Protein AF-A0A0Q6KAX3-F1 (afdb_monomer_lite)

Secondary structure (DSSP, 8-state):
--HHHHHHHHHHHHHHHHHHHHHHHHHTTTTTTSSHHHHHHH-GGGGG--TT-------

pLDDT: mean 79.25, std 14.94, range [60.5, 98.56]

Sequence (59 aa):
MDILVILFPLALGLGLTGLAAFFWCMRSGQFVDLEGPGWRVLSDEDLRADPRAEPHEPR

Radius of gyration: 26.21 Å; chains: 1; bounding box: 58×19×72 Å

Foldseek 3Di:
DCVCVVVVVVVVVVVVVVVVVVVVCVVVCVVVCPPPPPVVVVDCPVVPPPVPPDPPDDD

Structure (mmCIF, N/CA/C/O backbone):
data_AF-A0A0Q6KAX3-F1
#
_entry.id   AF-A0A0Q6KAX3-F1
#
loop_
_atom_site.group_PDB
_atom_site.id
_atom_site.type_symbol
_atom_site.label_atom_id
_atom_site.label_alt_id
_atom_site.label_comp_id
_atom_site.label_asym_id
_atom_site.label_entity_id
_atom_site.label_seq_id
_atom_site.pdbx_PDB_ins_code
_atom_site.Cartn_x
_atom_site.Cartn_y
_atom_site.Cartn_z
_atom_site.occupancy
_atom_site.B_iso_or_equiv
_atom_site.auth_seq_id
_atom_site.auth_comp_id
_atom_site.auth_asym_id
_atom_site.auth_atom_id
_atom_site.pdbx_PDB_model_num
ATOM 1 N N . MET A 1 1 ? 18.398 4.801 -23.391 1.00 63.72 1 MET A N 1
ATOM 2 C CA . MET A 1 1 ? 16.971 4.961 -23.007 1.00 63.72 1 MET A CA 1
ATOM 3 C C . MET A 1 1 ? 16.543 3.772 -22.144 1.00 63.72 1 MET A C 1
ATOM 5 O O . MET A 1 1 ? 15.481 3.199 -22.342 1.00 63.72 1 MET A O 1
ATOM 9 N N . ASP A 1 2 ? 17.357 3.408 -21.153 1.00 89.62 2 ASP A N 1
ATOM 10 C CA . ASP A 1 2 ? 17.262 2.086 -20.509 1.00 89.62 2 ASP A CA 1
ATOM 11 C C . ASP A 1 2 ? 16.584 2.161 -19.139 1.00 89.62 2 ASP A C 1
ATOM 13 O O . ASP A 1 2 ? 15.971 1.204 -18.677 1.00 89.62 2 ASP A O 1
ATOM 17 N N . ILE A 1 3 ? 16.595 3.347 -18.524 1.00 94.31 3 ILE A N 1
ATOM 18 C CA . ILE A 1 3 ? 15.968 3.589 -17.223 1.00 94.31 3 ILE A CA 1
ATOM 19 C C . ILE A 1 3 ? 14.447 3.377 -17.262 1.00 94.31 3 ILE A C 1
ATOM 21 O O . ILE A 1 3 ? 13.867 2.933 -16.277 1.00 94.31 3 ILE A O 1
ATOM 25 N N . LEU A 1 4 ? 13.798 3.633 -18.405 1.00 95.19 4 LEU A N 1
ATOM 26 C CA . LEU A 1 4 ? 12.357 3.425 -18.576 1.00 95.19 4 LEU A CA 1
ATOM 27 C C . LEU A 1 4 ? 11.975 1.946 -18.454 1.00 95.19 4 LEU A C 1
ATOM 29 O O . LEU A 1 4 ? 10.913 1.642 -17.921 1.00 95.19 4 LEU A O 1
ATOM 33 N N . VAL A 1 5 ? 12.861 1.034 -18.870 1.00 95.88 5 VAL A N 1
ATOM 34 C CA . VAL A 1 5 ? 12.653 -0.419 -18.760 1.00 95.88 5 VAL A CA 1
ATOM 35 C C . VAL A 1 5 ? 12.615 -0.868 -17.298 1.00 95.88 5 VAL A C 1
ATOM 37 O O . VAL A 1 5 ? 11.970 -1.859 -16.985 1.00 95.88 5 VAL A O 1
ATOM 40 N N . ILE A 1 6 ? 13.252 -0.121 -16.393 1.00 95.81 6 ILE A N 1
ATOM 41 C CA . ILE A 1 6 ? 13.245 -0.394 -14.950 1.00 95.81 6 ILE A CA 1
ATOM 42 C C . ILE A 1 6 ? 12.117 0.378 -14.260 1.00 95.81 6 ILE A C 1
ATOM 44 O O . ILE A 1 6 ? 11.353 -0.188 -13.482 1.00 95.81 6 ILE A O 1
ATOM 48 N N . LEU A 1 7 ? 11.984 1.671 -14.557 1.00 97.06 7 LEU A N 1
ATOM 49 C CA . LEU A 1 7 ? 11.016 2.555 -13.908 1.00 97.06 7 LEU A CA 1
ATOM 50 C C . LEU A 1 7 ? 9.571 2.171 -14.215 1.00 97.06 7 LEU A C 1
ATOM 52 O O . LEU A 1 7 ? 8.728 2.264 -13.329 1.00 97.06 7 LEU A O 1
ATOM 56 N N . PHE A 1 8 ? 9.276 1.728 -15.437 1.00 96.94 8 PHE A N 1
ATOM 57 C CA . PHE A 1 8 ? 7.919 1.359 -15.827 1.00 96.94 8 PHE A CA 1
ATOM 58 C C . PHE A 1 8 ? 7.374 0.150 -15.041 1.00 96.94 8 PHE A C 1
ATOM 60 O O . PHE A 1 8 ? 6.339 0.297 -14.385 1.00 96.94 8 PHE A O 1
ATOM 67 N N . PRO A 1 9 ? 8.047 -1.020 -15.011 1.00 97.38 9 PRO A N 1
ATOM 68 C CA . PRO A 1 9 ? 7.586 -2.141 -14.197 1.00 97.38 9 PRO A CA 1
ATOM 69 C C . PRO A 1 9 ? 7.662 -1.841 -12.698 1.00 97.38 9 PRO A C 1
ATOM 71 O O . PRO A 1 9 ? 6.791 -2.293 -11.959 1.00 97.38 9 PRO A O 1
ATOM 74 N N . LEU A 1 10 ? 8.639 -1.048 -12.241 1.00 97.94 10 LEU A N 1
ATOM 75 C CA . LEU A 1 10 ? 8.719 -0.634 -10.840 1.00 97.94 10 LEU A CA 1
ATOM 76 C C . LEU A 1 10 ? 7.506 0.215 -10.431 1.00 97.94 10 LEU A C 1
ATOM 78 O O . LEU A 1 10 ? 6.887 -0.058 -9.405 1.00 97.94 10 LEU A O 1
ATOM 82 N N . ALA A 1 11 ? 7.131 1.206 -11.241 1.00 97.94 11 ALA A N 1
ATOM 83 C CA . ALA A 1 11 ? 5.972 2.057 -10.986 1.00 97.94 11 ALA A CA 1
ATOM 84 C C . ALA A 1 11 ? 4.662 1.256 -11.012 1.00 97.94 11 ALA A C 1
ATOM 86 O O . ALA A 1 11 ? 3.831 1.415 -10.118 1.00 97.94 11 ALA A O 1
ATOM 87 N N . LEU A 1 12 ? 4.500 0.352 -11.986 1.00 98.38 12 LEU A N 1
ATOM 88 C CA . LEU A 1 12 ? 3.352 -0.557 -12.033 1.00 98.38 12 LEU A CA 1
ATOM 89 C C . LEU A 1 12 ? 3.304 -1.475 -10.807 1.00 98.38 12 LEU A C 1
ATOM 91 O O . LEU A 1 12 ? 2.244 -1.629 -10.204 1.00 98.38 12 LEU A O 1
ATOM 95 N N . GLY A 1 13 ? 4.442 -2.043 -10.406 1.00 98.50 13 GLY A N 1
ATOM 96 C CA . GLY A 1 13 ? 4.549 -2.893 -9.223 1.00 98.50 13 GLY A CA 1
ATOM 97 C C . GLY A 1 13 ? 4.175 -2.152 -7.940 1.00 98.50 13 GLY A C 1
ATOM 98 O O . GLY A 1 13 ? 3.377 -2.656 -7.149 1.00 98.50 13 GLY A O 1
ATOM 99 N N . LEU A 1 14 ? 4.680 -0.930 -7.758 1.00 98.44 14 LEU A N 1
ATOM 100 C CA . LEU A 1 14 ? 4.334 -0.077 -6.619 1.00 98.44 14 LEU A CA 1
ATOM 101 C C . LEU A 1 14 ? 2.844 0.296 -6.618 1.00 98.44 14 LEU A C 1
ATOM 103 O O . LEU A 1 14 ? 2.196 0.201 -5.576 1.00 98.44 14 LEU A O 1
ATOM 107 N N . GLY A 1 15 ? 2.281 0.644 -7.779 1.00 98.31 15 GLY A N 1
ATOM 108 C CA . GLY A 1 15 ? 0.856 0.949 -7.922 1.00 98.31 15 GLY A CA 1
ATOM 109 C C . GLY A 1 15 ? -0.044 -0.242 -7.580 1.00 98.31 15 GLY A C 1
ATOM 110 O O . GLY A 1 15 ? -0.976 -0.105 -6.788 1.00 98.31 15 GLY A O 1
ATOM 111 N N . LEU A 1 16 ? 0.269 -1.428 -8.111 1.00 98.56 16 LEU A N 1
ATOM 112 C CA . LEU A 1 16 ? -0.466 -2.662 -7.815 1.00 98.56 16 LEU A CA 1
ATOM 113 C C . LEU A 1 16 ? -0.345 -3.064 -6.344 1.00 98.56 16 LEU A C 1
ATOM 115 O O . LEU A 1 16 ? -1.336 -3.469 -5.741 1.00 98.56 16 LEU A O 1
ATOM 119 N N . THR A 1 17 ? 0.843 -2.918 -5.753 1.00 98.50 17 THR A N 1
ATOM 120 C CA . THR A 1 17 ? 1.070 -3.220 -4.332 1.00 98.50 17 THR A CA 1
ATOM 121 C C . THR A 1 17 ? 0.247 -2.293 -3.441 1.00 98.50 17 THR A C 1
ATOM 123 O O . THR A 1 17 ? -0.426 -2.764 -2.526 1.00 98.50 17 THR A O 1
ATOM 126 N N . GLY A 1 18 ? 0.236 -0.989 -3.737 1.00 97.56 18 GLY A N 1
ATOM 127 C CA . GLY A 1 18 ? -0.594 -0.019 -3.022 1.00 97.56 18 GLY A CA 1
ATOM 128 C C . GLY A 1 18 ? -2.087 -0.329 -3.143 1.00 97.56 18 GLY A C 1
ATOM 129 O O . GLY A 1 18 ? -2.802 -0.316 -2.143 1.00 97.56 18 GLY A O 1
ATOM 130 N N . LEU A 1 19 ? -2.552 -0.689 -4.342 1.00 97.25 19 LEU A N 1
ATOM 131 C CA . LEU A 1 19 ? -3.948 -1.057 -4.577 1.00 97.25 19 LEU A CA 1
ATOM 132 C C . LEU A 1 19 ? -4.342 -2.349 -3.838 1.00 97.25 19 LEU A C 1
ATOM 134 O O . LEU A 1 19 ? -5.408 -2.416 -3.227 1.00 97.25 19 LEU A O 1
ATOM 138 N N . ALA A 1 20 ? -3.476 -3.363 -3.843 1.00 97.19 20 ALA A N 1
ATOM 139 C CA . ALA A 1 20 ? -3.697 -4.601 -3.101 1.00 97.19 20 ALA A CA 1
ATOM 140 C C . ALA A 1 20 ? -3.747 -4.355 -1.584 1.00 97.19 20 ALA A C 1
ATOM 142 O O . ALA A 1 20 ? -4.643 -4.865 -0.908 1.00 97.19 20 ALA A O 1
ATOM 143 N N . ALA A 1 21 ? -2.832 -3.535 -1.056 1.00 95.94 21 ALA A N 1
ATOM 144 C CA . ALA A 1 21 ? -2.832 -3.133 0.347 1.00 95.94 21 ALA A CA 1
ATOM 145 C C . ALA A 1 21 ? -4.100 -2.345 0.716 1.00 95.94 21 ALA A C 1
ATOM 147 O O . ALA A 1 21 ? -4.696 -2.587 1.763 1.00 95.94 21 ALA A O 1
ATOM 148 N N . PHE A 1 22 ? -4.567 -1.462 -0.169 1.00 93.19 22 PHE A N 1
ATOM 149 C CA . PHE A 1 22 ? -5.814 -0.722 0.015 1.00 93.19 22 PHE A CA 1
ATOM 150 C C . PHE A 1 22 ? -7.024 -1.659 0.154 1.00 93.19 22 PHE A C 1
ATOM 152 O O . PHE A 1 22 ? -7.767 -1.574 1.136 1.00 93.19 22 PHE A O 1
ATOM 159 N N . PHE A 1 23 ? -7.184 -2.615 -0.767 1.00 94.44 23 PHE A N 1
ATOM 160 C CA . PHE A 1 23 ? -8.261 -3.605 -0.677 1.00 94.44 23 PHE A CA 1
ATOM 161 C C . PHE A 1 23 ? -8.125 -4.524 0.543 1.00 94.44 23 PHE A C 1
ATOM 163 O O . PHE A 1 23 ? -9.136 -4.897 1.145 1.00 94.44 23 PHE A O 1
ATOM 170 N N . TRP A 1 24 ? -6.898 -4.869 0.947 1.00 92.81 24 TRP A N 1
ATOM 171 C CA . TRP A 1 24 ? -6.655 -5.599 2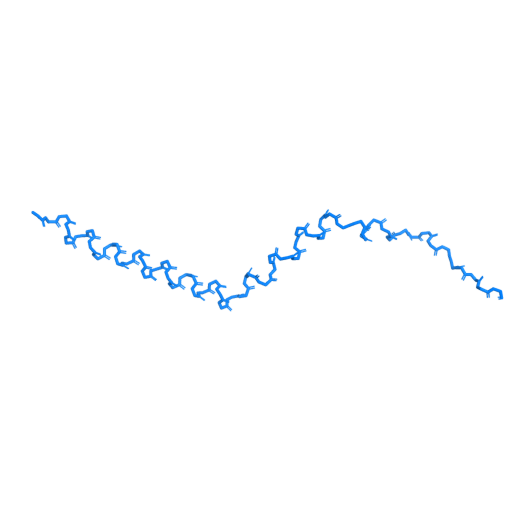.191 1.00 92.81 24 TRP A CA 1
ATOM 172 C C . TRP A 1 24 ? -7.176 -4.818 3.400 1.00 92.81 24 TRP A C 1
ATOM 174 O O . TRP A 1 24 ? -7.921 -5.379 4.204 1.00 92.81 24 TRP A O 1
ATOM 184 N N . CYS A 1 25 ? -6.839 -3.529 3.512 1.00 89.06 25 CYS A N 1
ATOM 185 C CA . CYS A 1 25 ? -7.303 -2.670 4.602 1.00 89.06 25 CYS A CA 1
ATOM 186 C C . CYS A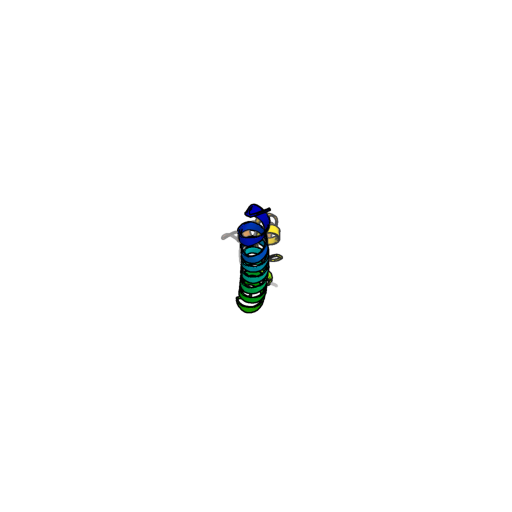 1 25 ? -8.833 -2.593 4.651 1.00 89.06 25 CYS A C 1
ATOM 188 O O . CYS A 1 25 ? -9.416 -2.799 5.718 1.00 89.06 25 CYS A O 1
ATOM 190 N N . MET A 1 26 ? -9.491 -2.401 3.501 1.00 87.44 26 MET A N 1
ATOM 191 C CA . MET A 1 26 ? -10.957 -2.415 3.420 1.00 87.44 26 MET A CA 1
ATOM 192 C C . MET A 1 26 ? -11.548 -3.739 3.917 1.00 87.44 26 MET A C 1
ATOM 194 O O . MET A 1 26 ? -12.485 -3.736 4.713 1.00 87.44 26 MET A O 1
ATOM 198 N N . ARG A 1 27 ? -10.983 -4.878 3.495 1.00 86.50 27 ARG A N 1
ATOM 199 C CA . ARG A 1 27 ? -11.465 -6.204 3.912 1.00 86.50 27 ARG A CA 1
ATOM 200 C C . ARG A 1 27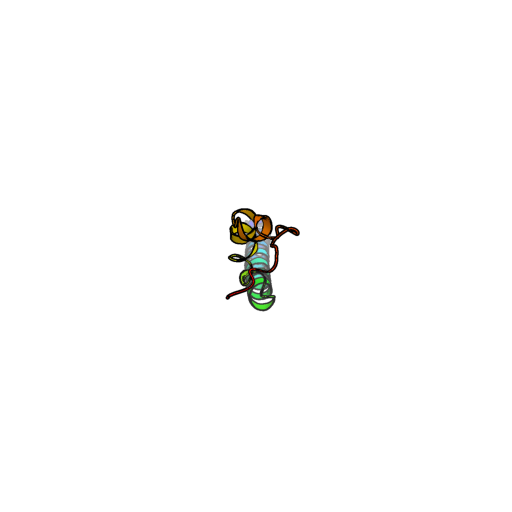 ? -11.194 -6.503 5.386 1.00 86.50 27 ARG A C 1
ATOM 202 O O . ARG A 1 27 ? -11.964 -7.232 6.000 1.00 86.50 27 ARG A O 1
ATOM 209 N N . SER A 1 28 ? -10.119 -5.962 5.953 1.00 84.75 28 SER A N 1
ATOM 210 C CA . SER A 1 28 ? -9.766 -6.164 7.364 1.00 84.75 28 SER A CA 1
ATOM 211 C C . SER A 1 28 ? -10.646 -5.396 8.352 1.00 84.75 28 SER A C 1
ATOM 213 O O . SER A 1 28 ? -10.482 -5.577 9.553 1.00 84.75 28 SER A O 1
ATOM 215 N N . GLY A 1 29 ? -11.560 -4.539 7.881 1.00 73.69 29 GLY A N 1
ATOM 216 C CA . GLY A 1 29 ? -12.453 -3.787 8.765 1.00 73.69 29 GLY A CA 1
ATOM 217 C C . GLY A 1 29 ? -11.741 -2.745 9.635 1.00 73.69 29 GLY A C 1
ATOM 218 O O . GLY A 1 29 ? -12.368 -2.188 10.526 1.00 73.69 29 GLY A O 1
ATOM 219 N N . GLN A 1 30 ? -10.468 -2.427 9.362 1.00 70.12 30 GLN A N 1
ATOM 220 C CA . GLN A 1 30 ? -9.667 -1.444 10.117 1.00 70.12 30 GLN A CA 1
ATOM 221 C C . GLN A 1 30 ? -10.277 -0.030 10.120 1.00 70.12 30 GLN A C 1
ATOM 223 O O . GLN A 1 30 ? -9.944 0.790 10.965 1.00 70.12 30 GLN A O 1
ATOM 228 N N . PHE A 1 31 ? -11.179 0.266 9.181 1.00 65.62 31 PHE A N 1
ATOM 229 C CA . PHE A 1 31 ? -11.865 1.556 9.082 1.00 65.62 31 PHE A CA 1
ATOM 230 C C . PHE A 1 31 ? -13.185 1.628 9.866 1.00 65.62 31 PHE A C 1
ATOM 232 O O . PHE A 1 31 ? -13.786 2.696 9.922 1.00 65.62 31 PHE A O 1
ATOM 239 N N . VAL A 1 32 ? -13.649 0.522 10.462 1.00 65.19 32 VAL A N 1
ATOM 240 C CA . VAL A 1 32 ? -14.871 0.505 11.293 1.00 65.19 32 VAL A CA 1
ATOM 241 C C . VAL A 1 32 ? -14.656 1.223 12.626 1.00 65.19 32 VAL A C 1
ATOM 243 O O . VAL A 1 32 ? -15.599 1.791 13.164 1.00 65.19 32 VAL A O 1
ATOM 246 N N . ASP A 1 33 ? -13.421 1.255 13.131 1.00 67.00 33 ASP A N 1
ATOM 247 C CA . ASP A 1 33 ? -13.069 1.885 14.410 1.00 67.00 33 ASP A CA 1
ATOM 248 C C . ASP A 1 33 ? -12.370 3.247 14.231 1.00 67.00 33 ASP A C 1
ATOM 250 O O . ASP A 1 33 ? -11.495 3.625 15.003 1.00 67.00 33 ASP A O 1
ATOM 254 N N . LEU A 1 34 ? -12.717 4.006 13.185 1.00 62.94 34 LEU A N 1
ATOM 255 C CA . LEU A 1 34 ? -12.270 5.402 13.058 1.00 62.94 34 LEU A CA 1
ATOM 256 C C . LEU A 1 34 ? -13.100 6.367 13.924 1.00 62.94 34 LEU A C 1
ATOM 258 O O . LEU A 1 34 ? -12.593 7.414 14.322 1.00 62.94 34 LEU A O 1
ATOM 262 N N . GLU A 1 35 ? -14.351 6.020 14.237 1.00 63.81 35 GLU A N 1
ATOM 263 C CA . GLU A 1 35 ? -15.254 6.842 15.062 1.00 63.81 35 GLU A CA 1
ATOM 264 C C . GLU A 1 35 ? -15.137 6.554 16.573 1.00 63.81 35 GLU A C 1
ATOM 266 O O . GLU A 1 35 ? -15.402 7.428 17.396 1.00 63.81 35 GLU A O 1
ATOM 271 N N . GLY A 1 36 ? -14.714 5.348 16.960 1.00 63.84 36 GLY A N 1
ATOM 272 C CA . GLY A 1 36 ? -14.761 4.855 18.344 1.00 63.84 36 GLY A CA 1
ATOM 273 C C . GLY A 1 36 ? -13.671 5.352 19.313 1.00 63.84 36 GLY A C 1
ATOM 274 O O . GLY A 1 36 ? -13.997 5.622 20.474 1.00 63.84 36 GLY A O 1
ATOM 275 N N . PRO A 1 37 ? -12.388 5.496 18.920 1.00 66.06 37 PRO A N 1
ATOM 276 C CA . PRO A 1 37 ? -11.311 5.751 19.883 1.00 66.06 37 PRO A CA 1
ATOM 277 C C . PRO A 1 37 ? -11.230 7.210 20.339 1.00 66.06 37 PRO A C 1
ATOM 279 O O . PRO A 1 37 ? -10.996 7.479 21.516 1.00 66.06 37 PRO A O 1
ATOM 282 N N . GLY A 1 38 ? -11.420 8.157 19.413 1.00 68.62 38 GLY A N 1
ATOM 283 C CA . GLY A 1 38 ? -11.281 9.591 19.689 1.00 68.62 38 GLY A CA 1
ATOM 284 C C . GLY A 1 38 ? -12.454 10.168 20.480 1.00 68.62 38 GLY A C 1
ATOM 285 O O . GLY A 1 38 ? -12.247 10.996 21.362 1.00 68.62 38 GLY A O 1
ATOM 286 N N . TRP A 1 39 ? -13.676 9.696 20.208 1.00 68.62 39 TRP A N 1
ATOM 287 C CA . TRP A 1 39 ? -14.876 10.136 20.923 1.00 68.62 39 TRP A CA 1
ATOM 288 C C . TRP A 1 39 ? -14.869 9.683 22.387 1.00 68.62 39 TRP A C 1
ATOM 290 O O . TRP A 1 39 ? -15.152 10.479 23.277 1.00 68.62 39 TRP A O 1
ATOM 300 N N . ARG A 1 40 ? -14.445 8.438 22.646 1.00 70.19 40 ARG A N 1
ATOM 301 C CA . ARG A 1 40 ? -14.351 7.882 24.005 1.00 70.19 40 ARG A CA 1
ATOM 302 C C . ARG A 1 40 ? -13.335 8.595 24.893 1.00 70.19 40 ARG A C 1
ATOM 304 O O . ARG A 1 40 ? -13.539 8.691 26.093 1.00 70.19 40 ARG A O 1
ATOM 311 N N . VAL A 1 41 ? -12.239 9.107 24.329 1.00 71.12 41 VAL A N 1
ATOM 312 C CA . VAL A 1 41 ? -11.220 9.810 25.131 1.00 71.12 41 VAL A CA 1
ATOM 313 C C . VAL A 1 41 ? -11.693 11.189 25.613 1.00 71.12 41 VAL A C 1
ATOM 315 O O . VAL A 1 41 ? -11.149 11.718 26.577 1.00 71.12 41 VAL A O 1
ATOM 318 N N . LEU A 1 42 ? -12.687 11.768 24.932 1.00 71.69 42 LEU A N 1
ATOM 319 C CA . LEU A 1 42 ? -13.301 13.060 25.249 1.00 71.69 42 LEU A CA 1
ATOM 320 C C . LEU A 1 42 ? -14.652 12.912 25.969 1.00 71.69 42 LEU A C 1
ATOM 322 O O . LEU A 1 42 ? -15.223 13.916 26.388 1.00 71.69 42 LEU A O 1
ATOM 326 N N . SER A 1 43 ? -15.195 11.695 26.072 1.00 73.44 43 SER A N 1
ATOM 327 C CA . SER A 1 43 ? -16.481 11.457 26.721 1.00 73.44 43 SER A CA 1
ATOM 328 C C . SER A 1 43 ? -16.321 11.371 28.239 1.00 73.44 43 SER A C 1
ATOM 330 O O . SER A 1 43 ? -15.674 10.459 28.747 1.00 73.44 43 SER A O 1
ATOM 332 N N . ASP A 1 44 ? -16.997 12.258 28.968 1.00 68.44 44 ASP A N 1
ATOM 333 C CA . ASP A 1 44 ? -17.045 12.270 30.440 1.00 68.44 44 ASP A CA 1
ATOM 334 C C . ASP A 1 44 ? -17.889 11.122 31.052 1.00 68.44 44 ASP A C 1
ATOM 336 O O . ASP A 1 44 ? -18.089 11.072 32.267 1.00 68.44 44 ASP A O 1
ATOM 340 N N . GLU A 1 45 ? -18.422 10.192 30.248 1.00 67.69 45 GLU A N 1
ATOM 341 C CA . GLU A 1 45 ? -19.217 9.053 30.744 1.00 67.69 45 GLU A CA 1
ATOM 342 C C . GLU A 1 45 ? -18.400 8.121 31.654 1.00 67.69 45 GLU A C 1
ATOM 344 O O . GLU A 1 45 ? -18.920 7.670 32.676 1.00 67.69 45 GLU A O 1
ATOM 349 N N . ASP A 1 46 ? -17.107 7.931 31.372 1.00 63.66 46 ASP A N 1
ATOM 350 C CA . ASP A 1 46 ? -16.201 7.123 32.206 1.00 63.66 46 ASP A CA 1
ATOM 351 C C . ASP A 1 46 ? -15.874 7.795 33.557 1.00 63.66 46 ASP A C 1
ATOM 353 O O . ASP A 1 46 ? -15.527 7.123 34.530 1.00 63.66 46 ASP A O 1
ATOM 357 N N . LEU A 1 47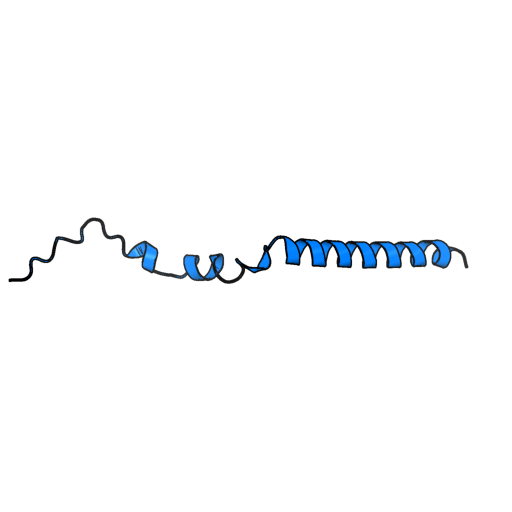 ? -16.037 9.121 33.657 1.00 64.00 47 LEU A N 1
ATOM 358 C CA . LEU A 1 47 ? -15.852 9.891 34.895 1.00 64.00 47 LEU A CA 1
ATOM 359 C C . LEU A 1 47 ? -17.056 9.795 35.845 1.00 64.00 47 LEU A C 1
ATOM 361 O O . LEU A 1 47 ? -16.938 10.152 37.018 1.00 64.00 47 LEU A O 1
ATOM 365 N N . ARG A 1 48 ? -18.214 9.316 35.367 1.00 61.00 48 ARG A N 1
ATOM 366 C CA . ARG A 1 48 ? -19.462 9.239 36.147 1.00 61.00 48 ARG A CA 1
ATOM 367 C C . ARG A 1 48 ? -19.685 7.924 36.883 1.00 61.00 48 ARG A C 1
ATOM 369 O O . ARG A 1 48 ? -20.692 7.807 37.581 1.00 61.00 48 ARG A O 1
ATOM 376 N N . ALA A 1 49 ? -18.764 6.967 36.805 1.00 62.81 49 ALA A N 1
ATOM 377 C CA . ALA A 1 49 ? -18.778 5.804 37.688 1.00 62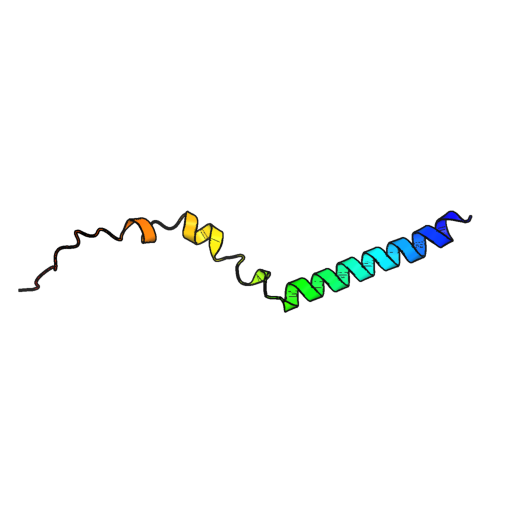.81 49 ALA A CA 1
ATOM 37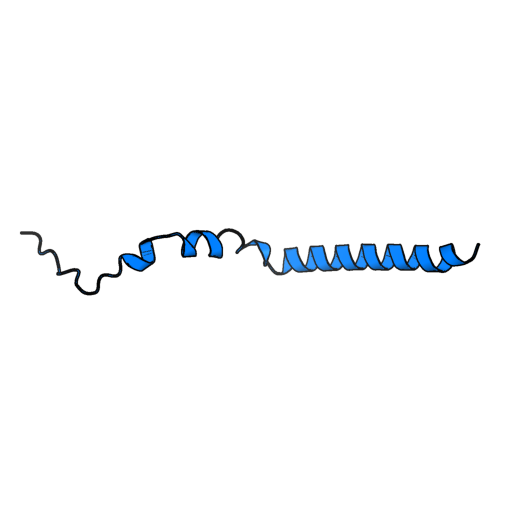8 C C . ALA A 1 49 ? -18.325 6.208 39.105 1.00 62.81 49 ALA A C 1
ATOM 380 O O . ALA A 1 49 ? -17.274 5.786 39.581 1.00 62.81 49 ALA A O 1
ATOM 381 N N . ASP A 1 50 ? -19.105 7.064 39.770 1.00 62.03 50 ASP A N 1
ATOM 382 C CA . ASP A 1 50 ? -18.960 7.349 41.192 1.00 62.03 50 ASP A CA 1
ATOM 383 C C . ASP A 1 50 ? -19.363 6.085 41.975 1.00 62.03 50 ASP A C 1
ATOM 385 O O . ASP A 1 50 ? -20.539 5.704 41.959 1.00 62.03 50 ASP A O 1
ATOM 389 N N . PRO A 1 51 ? -18.434 5.422 42.690 1.00 62.38 51 PRO A N 1
ATOM 390 C CA . PRO A 1 51 ? -18.744 4.258 43.519 1.00 62.38 51 PRO A CA 1
ATOM 391 C C . PRO A 1 51 ? -19.686 4.584 44.691 1.00 62.38 51 PRO A C 1
ATOM 393 O O . PRO A 1 51 ? -20.068 3.680 45.432 1.00 62.38 51 PRO A O 1
ATOM 396 N N . ARG A 1 52 ? -20.016 5.868 44.898 1.00 62.25 52 ARG A N 1
ATOM 397 C CA . ARG A 1 52 ? -20.861 6.391 45.977 1.00 62.25 52 ARG A CA 1
ATOM 398 C C . ARG A 1 52 ? -22.257 6.803 45.517 1.00 62.25 52 ARG A C 1
ATOM 400 O O . ARG A 1 52 ? -22.907 7.561 46.234 1.00 62.25 52 ARG A O 1
ATOM 407 N N . ALA A 1 53 ? -22.726 6.343 44.355 1.00 62.78 53 ALA A N 1
ATOM 408 C CA . ALA A 1 53 ? -24.136 6.469 43.994 1.00 62.78 53 ALA A CA 1
ATOM 409 C C . ALA A 1 53 ? -24.991 5.662 44.993 1.00 62.78 53 ALA A C 1
ATOM 411 O O . ALA A 1 53 ? -25.325 4.499 44.773 1.00 62.78 53 ALA A O 1
ATOM 412 N N . GLU A 1 54 ? -25.273 6.291 46.134 1.00 65.75 54 GLU A N 1
ATOM 413 C CA . GLU A 1 54 ? -26.193 5.842 47.169 1.00 65.75 54 GLU A CA 1
ATOM 414 C C . GLU A 1 54 ? -27.527 5.461 46.508 1.00 65.75 54 GLU A C 1
ATOM 416 O O . GLU A 1 54 ? -28.032 6.229 45.678 1.00 65.75 54 GLU A O 1
ATOM 421 N N . PRO A 1 55 ? -28.115 4.297 46.839 1.00 60.50 55 PRO A N 1
ATOM 422 C CA . PRO A 1 55 ? -29.405 3.897 46.301 1.00 60.50 55 PRO A CA 1
ATOM 423 C C . PRO A 1 55 ? -30.444 4.963 46.644 1.00 60.50 55 PRO A C 1
ATOM 425 O O . PRO A 1 55 ? -30.795 5.159 47.807 1.00 60.50 55 PRO A O 1
ATOM 428 N N . HIS A 1 56 ? -30.934 5.677 45.632 1.00 64.50 56 HIS A N 1
ATOM 429 C CA . HIS A 1 56 ? -32.018 6.618 45.844 1.00 64.50 56 HIS A CA 1
ATOM 430 C C . HIS A 1 56 ? -33.311 5.820 46.033 1.00 64.50 56 HIS A C 1
ATOM 432 O O . HIS A 1 56 ? -33.917 5.359 45.069 1.00 64.50 56 HIS A O 1
ATOM 438 N N . GLU A 1 57 ? -33.676 5.601 47.296 1.00 63.84 57 GLU A N 1
ATOM 439 C CA . GLU A 1 57 ? -34.926 4.977 47.722 1.00 63.84 57 GLU A CA 1
ATOM 440 C C . GLU A 1 57 ? -36.108 5.897 47.345 1.00 63.84 57 GLU A C 1
ATOM 442 O O . GLU A 1 57 ? -36.206 7.014 47.871 1.00 63.84 57 GLU A O 1
ATOM 447 N N . PRO A 1 58 ? -36.998 5.484 46.422 1.00 67.81 58 PRO A N 1
ATOM 448 C CA . PRO A 1 58 ? -38.191 6.247 46.104 1.00 67.81 58 PRO A CA 1
ATOM 449 C C . PRO A 1 58 ? -39.265 5.913 47.147 1.00 67.81 58 PRO A C 1
ATOM 451 O O . PRO A 1 58 ? -39.658 4.756 47.291 1.00 67.81 58 PRO A O 1
ATOM 454 N N . ARG A 1 59 ? -39.693 6.932 47.898 1.00 65.81 59 ARG A N 1
ATOM 455 C CA . ARG A 1 59 ? -40.821 6.856 48.839 1.00 65.81 59 ARG A CA 1
ATOM 456 C C . ARG A 1 59 ? -42.150 6.603 48.139 1.00 65.81 59 ARG A C 1
ATOM 458 O O . ARG A 1 59 ? -42.352 7.198 47.057 1.00 65.81 59 ARG A O 1
#